Protein AF-A0A3D2NLK0-F1 (afdb_monomer)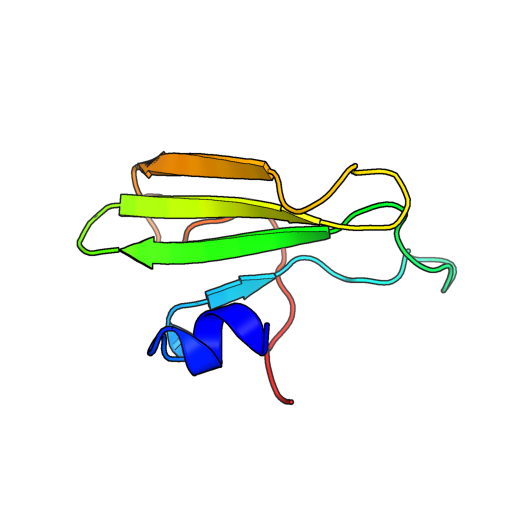

Secondary structure (DSSP, 8-state):
-HHHHHTT--GGGEEE--SB-TTSPBPS-EEEEEEETTEEEEEEESTTSSS-EEEEEEPPTTS-SSSS-------

Mean predicted aligned error: 2.76 Å

Structure (mmCIF, N/CA/C/O backbone):
data_AF-A0A3D2NLK0-F1
#
_entry.id   AF-A0A3D2NLK0-F1
#
loop_
_atom_site.group_PDB
_atom_site.id
_atom_site.type_symbol
_atom_site.label_atom_id
_atom_site.label_alt_id
_atom_site.label_comp_id
_atom_site.label_asym_id
_atom_site.label_entity_id
_atom_site.label_seq_id
_atom_site.pdbx_PDB_ins_code
_atom_site.Cartn_x
_atom_site.Cartn_y
_atom_site.Cartn_z
_atom_site.occupancy
_atom_site.B_iso_or_equiv
_atom_site.auth_seq_id
_atom_site.auth_comp_id
_atom_site.auth_asym_id
_atom_site.auth_atom_id
_atom_site.pdbx_PDB_model_num
ATOM 1 N N . MET A 1 1 ? 0.261 -7.489 -2.795 1.00 91.31 1 MET A N 1
ATOM 2 C CA . MET A 1 1 ? -1.153 -7.221 -2.467 1.00 91.31 1 MET A CA 1
ATOM 3 C C . MET A 1 1 ? -1.946 -8.499 -2.349 1.00 91.31 1 MET A C 1
ATOM 5 O O . MET A 1 1 ? -2.689 -8.615 -1.392 1.00 91.31 1 MET A O 1
ATOM 9 N N . ASP A 1 2 ? -1.709 -9.481 -3.216 1.00 93.31 2 ASP A N 1
ATOM 10 C CA . ASP A 1 2 ? -2.386 -10.786 -3.197 1.00 93.31 2 ASP A CA 1
ATOM 11 C C . ASP A 1 2 ? -2.439 -11.425 -1.804 1.00 93.31 2 ASP A C 1
ATOM 13 O O . ASP A 1 2 ? -3.505 -11.812 -1.362 1.00 93.31 2 ASP A O 1
ATOM 17 N N . ALA A 1 3 ? -1.345 -11.391 -1.035 1.00 92.62 3 ALA A N 1
ATOM 18 C CA . ALA A 1 3 ? -1.340 -11.901 0.340 1.00 92.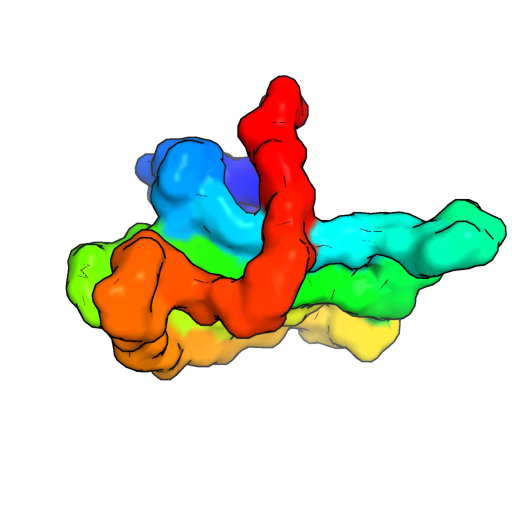62 3 ALA A CA 1
ATOM 19 C C . ALA A 1 3 ? -2.351 -11.211 1.290 1.00 92.62 3 ALA A C 1
ATOM 21 O O . ALA A 1 3 ? -2.852 -11.849 2.210 1.00 92.62 3 ALA A O 1
ATOM 22 N N . LEU A 1 4 ? -2.646 -9.919 1.094 1.00 94.25 4 LEU A N 1
ATOM 23 C CA . LEU A 1 4 ? -3.684 -9.205 1.851 1.00 94.25 4 LEU A CA 1
ATOM 24 C C . LEU A 1 4 ? -5.083 -9.561 1.334 1.00 94.25 4 LEU A C 1
ATOM 26 O O . LEU A 1 4 ? -5.998 -9.743 2.131 1.00 94.25 4 LEU A O 1
ATOM 30 N N . VAL A 1 5 ? -5.239 -9.718 0.017 1.00 95.81 5 VAL A N 1
ATOM 31 C CA . VAL A 1 5 ? -6.495 -10.180 -0.594 1.00 95.81 5 VAL A CA 1
ATOM 32 C C . VAL A 1 5 ? -6.841 -11.595 -0.115 1.00 95.81 5 VAL A C 1
ATOM 34 O O . VAL A 1 5 ? -7.962 -11.833 0.324 1.00 95.81 5 VAL A O 1
ATOM 37 N N . ASP A 1 6 ? -5.868 -12.506 -0.100 1.00 96.38 6 ASP A N 1
ATOM 38 C CA . ASP A 1 6 ? -6.002 -13.877 0.407 1.00 96.38 6 ASP A CA 1
ATOM 39 C C . ASP A 1 6 ? -6.323 -13.911 1.909 1.00 96.38 6 ASP A C 1
ATOM 41 O O . ASP A 1 6 ? -7.010 -14.815 2.385 1.00 96.38 6 ASP A O 1
ATOM 45 N N . ALA A 1 7 ? -5.862 -12.907 2.663 1.00 94.38 7 ALA A N 1
ATOM 46 C CA . ALA A 1 7 ? -6.218 -12.710 4.067 1.00 94.38 7 ALA A CA 1
ATOM 47 C C . ALA A 1 7 ? -7.622 -12.099 4.268 1.00 94.38 7 ALA A C 1
ATOM 49 O O . ALA A 1 7 ? -8.072 -11.981 5.408 1.00 94.38 7 ALA A O 1
ATOM 50 N N . GLY A 1 8 ? -8.328 -11.745 3.188 1.00 95.38 8 GLY A N 1
ATOM 51 C CA . GLY A 1 8 ? -9.712 -11.267 3.208 1.00 95.38 8 GLY A CA 1
ATOM 52 C C . GLY A 1 8 ? -9.880 -9.748 3.195 1.00 95.38 8 GLY A C 1
ATOM 53 O O . GLY A 1 8 ? -10.992 -9.263 3.399 1.00 95.38 8 GLY A O 1
ATOM 54 N N . PHE A 1 9 ? -8.813 -8.985 2.961 1.00 95.19 9 PHE A N 1
ATOM 55 C CA . PHE A 1 9 ? -8.899 -7.532 2.867 1.00 95.19 9 PHE A CA 1
ATOM 56 C C . PHE A 1 9 ? -9.351 -7.080 1.472 1.00 95.19 9 PHE A C 1
ATOM 58 O O . PHE A 1 9 ? -8.888 -7.591 0.450 1.00 95.19 9 PHE A O 1
ATOM 65 N N . ALA A 1 10 ? -10.236 -6.084 1.431 1.00 93.88 10 ALA A N 1
ATOM 66 C CA . ALA A 1 10 ? -10.669 -5.449 0.192 1.00 93.88 10 ALA A CA 1
ATOM 67 C C . ALA A 1 10 ? -9.623 -4.432 -0.301 1.00 93.88 10 ALA A C 1
ATOM 69 O O . ALA A 1 10 ? -8.928 -3.811 0.499 1.00 93.88 10 ALA A O 1
ATOM 70 N N . LYS A 1 11 ? -9.479 -4.277 -1.623 1.00 93.88 11 LYS A N 1
ATOM 71 C CA . LYS A 1 11 ? -8.450 -3.405 -2.229 1.00 93.88 11 LYS A CA 1
ATOM 72 C C . LYS A 1 11 ? -8.680 -1.918 -1.960 1.00 93.88 11 LYS A C 1
ATOM 74 O O . LYS A 1 11 ? -7.721 -1.163 -1.926 1.00 93.88 11 LYS A O 1
ATOM 79 N N . ASP A 1 12 ? -9.930 -1.507 -1.771 1.00 93.31 12 ASP A N 1
ATOM 80 C CA . ASP A 1 12 ? -10.307 -0.139 -1.393 1.00 93.31 12 ASP A CA 1
ATOM 81 C C . ASP A 1 12 ? -9.926 0.208 0.054 1.00 93.31 12 ASP A C 1
ATOM 83 O O . ASP A 1 12 ? -9.775 1.378 0.382 1.00 93.31 12 ASP A O 1
ATOM 87 N N . ALA A 1 13 ? -9.706 -0.802 0.897 1.00 94.88 13 ALA A N 1
ATOM 88 C CA . ALA A 1 13 ? -9.167 -0.653 2.243 1.00 94.88 13 ALA A CA 1
ATOM 89 C C . ALA A 1 13 ? -7.627 -0.639 2.277 1.00 94.88 13 ALA A C 1
ATOM 91 O O . ALA A 1 13 ? -7.053 -0.610 3.367 1.00 94.88 13 ALA A O 1
ATOM 92 N N . MET A 1 14 ? -6.956 -0.723 1.122 1.00 97.06 14 MET A N 1
ATOM 93 C CA . MET A 1 14 ? -5.500 -0.802 1.010 1.00 97.06 14 MET A CA 1
ATOM 94 C C . MET A 1 14 ? -4.915 0.434 0.332 1.00 97.06 14 MET A C 1
ATOM 96 O O . MET A 1 14 ? -5.475 0.978 -0.616 1.00 97.06 14 MET A O 1
ATOM 100 N N . GLU A 1 15 ? -3.702 0.792 0.738 1.00 97.81 15 GLU A N 1
ATOM 101 C CA . GLU A 1 15 ? -2.900 1.808 0.060 1.00 97.81 15 GLU A CA 1
ATOM 102 C C . GLU A 1 15 ? -1.503 1.272 -0.237 1.00 97.81 15 GLU A C 1
ATOM 104 O O . GLU A 1 15 ? -0.966 0.440 0.500 1.00 97.81 15 GLU A O 1
ATOM 109 N N . VAL A 1 16 ? -0.886 1.774 -1.306 1.00 97.38 16 VAL A N 1
ATOM 110 C CA . VAL A 1 16 ? 0.479 1.408 -1.685 1.00 97.38 16 VAL A CA 1
ATOM 111 C C . VAL A 1 16 ? 1.204 2.570 -2.347 1.00 97.38 16 VAL A C 1
ATOM 113 O O . VAL A 1 16 ? 0.616 3.322 -3.123 1.00 97.38 16 VAL A O 1
ATOM 116 N N . THR A 1 17 ? 2.493 2.719 -2.056 1.00 96.94 17 THR A N 1
ATOM 117 C CA . THR A 1 17 ? 3.357 3.669 -2.766 1.00 96.94 17 THR A CA 1
ATOM 118 C C . THR A 1 17 ? 3.690 3.175 -4.172 1.00 96.94 17 THR A C 1
ATOM 120 O O . THR A 1 17 ? 3.607 1.983 -4.466 1.00 96.94 17 THR A O 1
ATOM 123 N N . PHE A 1 18 ? 4.144 4.077 -5.037 1.00 96.25 18 PHE A N 1
ATOM 124 C CA . PHE A 1 18 ? 4.643 3.703 -6.358 1.00 96.25 18 PHE A CA 1
ATOM 125 C C . PHE A 1 18 ? 5.817 2.720 -6.267 1.00 96.25 18 PHE A C 1
ATOM 127 O O . PHE A 1 18 ? 6.702 2.849 -5.421 1.00 96.25 18 PHE A O 1
ATOM 134 N N . ASP A 1 19 ? 5.815 1.739 -7.163 1.00 94.06 19 ASP A N 1
ATOM 135 C CA . ASP A 1 19 ? 6.830 0.695 -7.306 1.00 94.06 19 ASP A CA 1
ATOM 136 C C . ASP A 1 19 ? 7.925 1.056 -8.318 1.00 94.06 19 ASP A C 1
ATOM 138 O O . ASP A 1 19 ? 8.855 0.277 -8.534 1.00 94.06 19 ASP A O 1
ATOM 142 N N . ARG A 1 20 ? 7.837 2.250 -8.916 1.00 95.12 20 ARG A N 1
ATOM 143 C CA . ARG A 1 20 ? 8.833 2.813 -9.830 1.00 95.12 20 ARG A CA 1
ATOM 144 C C . ARG A 1 20 ? 9.174 4.247 -9.442 1.00 95.12 20 ARG A C 1
ATOM 146 O O . ARG A 1 20 ? 8.321 4.993 -8.964 1.00 95.12 20 ARG A O 1
ATOM 153 N N . THR A 1 21 ? 10.431 4.624 -9.636 1.00 92.81 21 THR A N 1
ATOM 154 C CA . THR A 1 21 ? 10.926 5.984 -9.397 1.00 92.81 21 THR A CA 1
ATOM 155 C C . THR A 1 21 ? 10.540 6.924 -10.543 1.00 92.81 21 THR A C 1
ATOM 157 O O . THR A 1 21 ? 10.049 6.500 -11.588 1.00 92.81 21 THR A O 1
ATOM 160 N N . SER A 1 22 ? 10.817 8.221 -10.390 1.00 92.50 22 SER A N 1
ATOM 161 C CA . SER A 1 22 ? 10.574 9.226 -11.436 1.00 92.50 22 SER A CA 1
ATOM 162 C C . SER A 1 22 ? 11.399 9.028 -12.715 1.00 92.50 22 SER A C 1
ATOM 164 O O . SER A 1 22 ? 11.076 9.626 -13.738 1.00 92.50 22 SER A O 1
ATOM 166 N N . VAL A 1 23 ? 12.450 8.204 -12.666 1.00 95.81 23 VAL A N 1
ATOM 167 C CA . VAL A 1 23 ? 13.276 7.822 -13.824 1.00 95.81 23 VAL A CA 1
ATOM 168 C C . VAL A 1 23 ? 12.978 6.404 -14.318 1.00 95.81 23 VAL A C 1
ATOM 170 O O . VAL A 1 23 ? 13.732 5.873 -15.123 1.00 95.81 23 VAL A O 1
ATOM 173 N N . ASP A 1 24 ? 11.861 5.818 -13.876 1.00 95.00 24 ASP A N 1
ATOM 174 C CA . ASP A 1 24 ? 11.383 4.502 -14.304 1.00 95.00 24 ASP A CA 1
ATOM 175 C C . ASP A 1 24 ? 12.259 3.324 -13.828 1.00 95.00 24 ASP A C 1
ATOM 177 O O . ASP A 1 24 ? 12.278 2.254 -14.431 1.00 95.00 24 ASP A O 1
ATOM 181 N N . ASP A 1 25 ? 12.954 3.472 -12.701 1.00 96.06 25 ASP A N 1
ATOM 182 C CA . ASP A 1 25 ? 13.651 2.353 -12.052 1.00 96.06 25 ASP A CA 1
ATOM 183 C C . ASP A 1 25 ? 12.748 1.667 -11.013 1.00 96.06 25 ASP A C 1
ATOM 185 O O . ASP A 1 25 ? 11.973 2.359 -10.349 1.00 96.06 25 ASP A O 1
ATOM 189 N N . PRO A 1 26 ? 12.827 0.334 -10.818 1.00 95.50 26 PRO A N 1
ATOM 190 C CA . PRO A 1 26 ? 12.121 -0.345 -9.732 1.00 95.50 26 PRO A CA 1
ATOM 191 C C . PRO A 1 26 ? 12.498 0.222 -8.359 1.00 95.50 26 PRO A C 1
ATOM 193 O O . PRO A 1 26 ? 13.673 0.457 -8.078 1.00 95.50 26 PRO A O 1
ATOM 196 N N . ALA A 1 27 ? 11.514 0.400 -7.481 1.00 95.19 27 ALA A N 1
ATOM 197 C CA . ALA A 1 27 ? 11.762 0.814 -6.107 1.00 95.19 27 ALA A CA 1
ATOM 198 C C . ALA A 1 27 ? 12.413 -0.320 -5.289 1.00 95.19 27 ALA A C 1
ATOM 200 O O . ALA A 1 27 ? 11.948 -1.462 -5.298 1.00 95.19 27 ALA A O 1
ATOM 201 N N . ASP A 1 28 ? 13.441 0.012 -4.503 1.00 94.12 28 ASP A N 1
ATOM 202 C CA . ASP A 1 28 ? 14.113 -0.927 -3.585 1.00 94.12 28 ASP A CA 1
ATOM 203 C C . ASP A 1 28 ? 13.185 -1.461 -2.483 1.00 94.12 28 ASP A C 1
ATOM 205 O O . ASP A 1 28 ? 13.391 -2.544 -1.921 1.00 94.12 28 ASP A O 1
ATOM 209 N N . SER A 1 29 ? 12.164 -0.675 -2.149 1.00 95.25 29 SER A N 1
ATOM 210 C CA . SER A 1 29 ? 11.062 -1.071 -1.290 1.00 95.25 29 SER A CA 1
ATOM 211 C C . SER A 1 29 ? 9.866 -0.158 -1.487 1.00 95.25 29 SER A C 1
ATOM 213 O O . SER A 1 29 ? 10.034 1.033 -1.740 1.00 95.25 29 SER A O 1
ATOM 215 N N . ILE A 1 30 ? 8.681 -0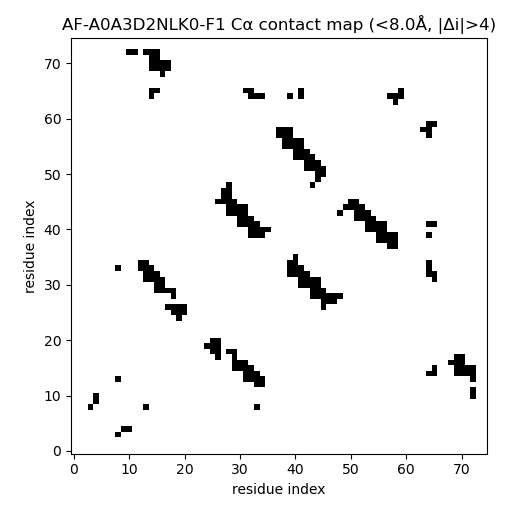.711 -1.279 1.00 95.81 30 ILE A N 1
ATOM 216 C CA . ILE A 1 30 ? 7.413 0.010 -1.261 1.00 95.81 30 ILE A CA 1
ATOM 217 C C . ILE A 1 30 ? 6.788 -0.078 0.125 1.00 95.81 30 ILE A C 1
ATOM 219 O O . ILE A 1 30 ? 6.971 -1.073 0.837 1.00 95.81 30 ILE A O 1
ATOM 223 N N . GLN A 1 31 ? 6.032 0.951 0.493 1.00 97.12 31 GLN A N 1
ATOM 224 C CA . GLN A 1 31 ? 5.151 0.900 1.651 1.00 97.12 31 GLN A CA 1
ATOM 225 C C . GLN A 1 31 ? 3.754 0.489 1.209 1.00 97.12 31 GLN A C 1
ATOM 227 O O . GLN A 1 31 ? 3.281 0.874 0.140 1.00 97.12 31 GLN A O 1
ATOM 232 N N . PHE A 1 32 ? 3.105 -0.302 2.048 1.00 97.25 32 PHE A N 1
ATOM 233 C CA . PHE A 1 32 ? 1.707 -0.656 1.916 1.00 97.25 32 PHE A CA 1
ATOM 234 C C . PHE A 1 32 ? 0.994 -0.403 3.234 1.00 97.25 32 PHE A C 1
ATOM 236 O O . PHE A 1 32 ? 1.617 -0.361 4.297 1.00 97.25 32 PHE A O 1
ATOM 243 N N . SER A 1 33 ? -0.320 -0.288 3.177 1.00 98.00 33 SER A N 1
ATOM 244 C CA . SER A 1 33 ? -1.139 -0.325 4.374 1.00 98.00 33 SER A CA 1
ATOM 245 C C . SER A 1 33 ? -2.489 -0.965 4.104 1.00 98.00 33 SER A C 1
ATOM 247 O O . SER A 1 33 ? -2.894 -1.101 2.949 1.00 98.00 33 SER A O 1
ATOM 249 N N . VAL A 1 34 ? -3.153 -1.387 5.175 1.00 97.56 34 VAL A N 1
ATOM 250 C CA . VAL A 1 34 ? -4.544 -1.823 5.133 1.00 97.56 34 VAL A CA 1
ATOM 251 C C . VAL A 1 34 ? -5.272 -1.419 6.408 1.00 97.56 34 VAL A C 1
ATOM 253 O O . VAL A 1 34 ? -4.704 -1.508 7.503 1.00 97.56 34 VAL A O 1
ATOM 256 N N . HIS A 1 35 ? -6.524 -0.995 6.263 1.00 97.00 35 HIS A N 1
ATOM 257 C CA . HIS A 1 35 ? -7.409 -0.688 7.384 1.00 97.00 35 HIS A CA 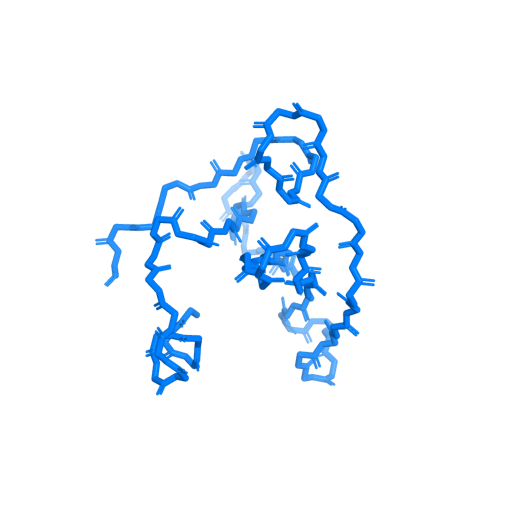1
ATOM 258 C C . HIS A 1 35 ? -7.726 -1.929 8.223 1.00 97.00 35 HIS A C 1
ATOM 260 O O . HIS A 1 35 ? -8.09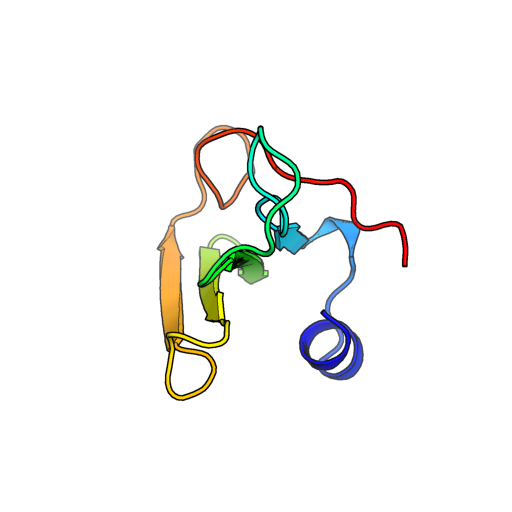2 -2.988 7.707 1.00 97.00 35 HIS A O 1
ATOM 266 N N . ILE A 1 36 ? -7.617 -1.779 9.542 1.00 95.00 36 ILE A N 1
ATOM 267 C CA . ILE A 1 36 ? -7.978 -2.768 10.561 1.00 95.00 36 ILE A CA 1
ATOM 268 C C . ILE A 1 36 ? -8.793 -2.088 11.669 1.00 95.00 36 ILE A C 1
ATOM 270 O O . ILE A 1 36 ? -8.282 -1.688 12.712 1.00 95.00 36 ILE A O 1
ATOM 274 N N . GLY A 1 37 ? -10.103 -1.963 11.452 1.00 91.94 37 GLY A N 1
ATOM 275 C CA . GLY A 1 37 ? -10.971 -1.223 12.369 1.00 91.94 37 GLY A CA 1
ATOM 276 C C . GLY A 1 37 ? -10.721 0.279 12.254 1.00 91.94 37 GLY A C 1
ATOM 277 O O . GLY A 1 37 ? -10.991 0.842 11.205 1.00 91.94 37 GLY A O 1
ATOM 278 N N . THR A 1 38 ? -10.227 0.906 13.324 1.00 92.25 38 THR A N 1
ATOM 279 C CA . THR A 1 38 ? -9.857 2.340 13.374 1.00 92.25 38 THR A CA 1
ATOM 280 C C . THR A 1 38 ? -8.336 2.546 13.381 1.00 92.25 38 THR A C 1
ATOM 282 O O . THR A 1 38 ? -7.826 3.558 13.864 1.00 92.25 38 THR A O 1
ATOM 285 N N . GLU A 1 39 ? -7.590 1.522 12.976 1.00 96.94 39 GLU A N 1
ATOM 286 C CA . GLU A 1 39 ? -6.133 1.515 12.905 1.00 96.94 39 GLU A CA 1
ATOM 287 C C . GLU A 1 39 ? -5.691 1.038 11.521 1.00 96.94 39 GLU A C 1
ATOM 289 O O . GLU A 1 39 ? -6.462 0.457 10.758 1.00 96.94 39 GLU A O 1
ATOM 294 N N . CYS A 1 40 ? -4.412 1.226 11.226 1.00 97.94 40 CYS A N 1
ATOM 295 C CA . CYS A 1 40 ? -3.790 0.818 9.981 1.00 97.94 40 CYS A CA 1
ATOM 296 C C . CYS A 1 40 ? -2.672 -0.182 10.257 1.00 97.94 40 CYS A C 1
ATOM 298 O O . CYS A 1 40 ? -1.752 0.088 11.035 1.00 97.94 40 CYS A O 1
ATOM 300 N N . LEU A 1 41 ? -2.687 -1.321 9.566 1.00 97.94 41 LEU A N 1
ATOM 301 C CA . LEU A 1 41 ? -1.509 -2.171 9.460 1.00 97.94 41 LEU A CA 1
ATOM 302 C C . LEU A 1 41 ? -0.617 -1.594 8.362 1.00 97.94 41 LEU A C 1
ATOM 304 O O . LEU A 1 41 ? -0.872 -1.815 7.183 1.00 97.94 41 LEU A O 1
ATOM 308 N N . VAL A 1 42 ? 0.432 -0.871 8.744 1.00 97.94 42 VAL A N 1
ATOM 309 C CA . VAL A 1 42 ? 1.406 -0.287 7.816 1.00 97.94 42 VAL A CA 1
ATOM 310 C C . VAL A 1 42 ? 2.597 -1.220 7.682 1.00 97.94 42 VAL A C 1
ATOM 312 O O . VAL A 1 42 ? 3.145 -1.702 8.676 1.00 97.94 42 VAL A O 1
ATOM 315 N N . GLY A 1 43 ? 3.018 -1.481 6.451 1.00 97.00 43 GLY A N 1
ATOM 316 C CA . GLY A 1 43 ? 4.123 -2.371 6.164 1.00 97.00 43 GLY A CA 1
ATOM 317 C C . GLY A 1 43 ? 5.033 -1.896 5.051 1.00 97.00 43 GLY A C 1
ATOM 318 O O . GLY A 1 43 ? 4.702 -1.009 4.273 1.00 97.00 43 GLY A O 1
ATOM 319 N N . GLN A 1 44 ? 6.203 -2.518 4.981 1.00 96.88 44 GLN A N 1
ATOM 320 C CA . GLN A 1 44 ? 7.168 -2.314 3.913 1.00 96.88 44 GLN A CA 1
ATOM 321 C C . GLN A 1 44 ? 7.623 -3.662 3.360 1.00 96.88 44 GLN A C 1
ATOM 323 O O . GLN A 1 44 ? 7.834 -4.619 4.112 1.00 96.88 44 GLN A O 1
ATOM 328 N N . VAL A 1 45 ? 7.783 -3.733 2.042 1.00 95.81 45 VAL A N 1
ATOM 329 C CA . VAL A 1 45 ? 8.247 -4.921 1.320 1.00 95.81 45 VAL A CA 1
ATOM 330 C C . VAL A 1 45 ? 9.087 -4.500 0.116 1.00 95.81 45 VAL A C 1
ATOM 332 O O . VAL A 1 45 ? 8.882 -3.428 -0.443 1.00 95.81 45 VAL A O 1
ATOM 335 N N . GLY A 1 46 ? 10.047 -5.328 -0.287 1.00 94.50 46 GLY A N 1
ATOM 336 C CA . GLY A 1 46 ? 10.835 -5.122 -1.501 1.00 94.50 46 GLY A CA 1
ATOM 337 C C . GLY A 1 46 ? 12.207 -5.787 -1.430 1.00 94.50 46 GLY A C 1
ATOM 338 O O . GLY A 1 46 ? 12.532 -6.378 -0.398 1.00 94.50 46 GLY A O 1
ATOM 339 N N . PRO A 1 47 ? 13.012 -5.696 -2.503 1.00 93.69 47 PRO A N 1
ATOM 340 C CA . PRO A 1 47 ? 14.341 -6.308 -2.584 1.00 93.69 47 PRO A CA 1
ATOM 341 C C . PRO A 1 47 ? 15.260 -5.999 -1.396 1.00 93.69 47 PRO A C 1
ATOM 343 O O . PRO A 1 47 ? 16.001 -6.871 -0.941 1.00 93.69 47 PRO A O 1
ATOM 346 N N . SER A 1 48 ? 15.176 -4.781 -0.859 1.00 92.00 48 SER A N 1
ATOM 347 C CA . SER A 1 48 ? 16.020 -4.320 0.249 1.00 92.00 48 SER A CA 1
ATOM 348 C C . SER A 1 48 ? 15.465 -4.658 1.639 1.00 92.00 48 SER A C 1
ATOM 350 O O . SER A 1 48 ? 16.095 -4.347 2.652 1.00 92.00 48 SER A O 1
ATOM 352 N N . VAL A 1 49 ? 14.303 -5.318 1.725 1.00 90.31 49 VAL A N 1
ATOM 353 C CA . VAL A 1 49 ? 13.652 -5.698 2.988 1.00 90.31 49 VAL A CA 1
ATOM 354 C C . VAL A 1 49 ? 13.598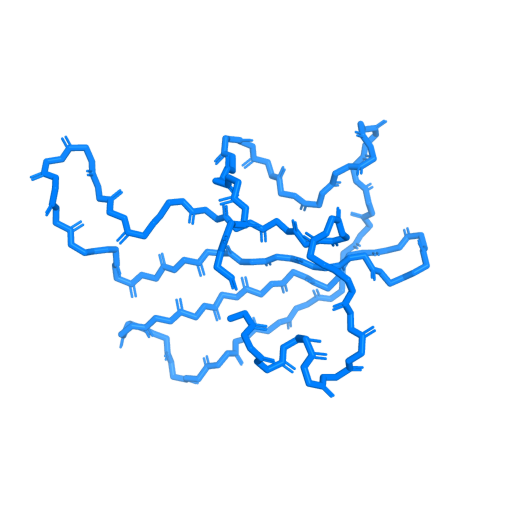 -7.221 3.103 1.00 90.31 49 VAL A C 1
ATOM 356 O O . VAL A 1 49 ? 13.056 -7.910 2.242 1.00 90.31 49 VAL A O 1
ATOM 359 N N . ARG A 1 50 ? 14.144 -7.778 4.193 1.00 88.25 50 ARG A N 1
ATOM 360 C CA . ARG A 1 50 ? 14.102 -9.229 4.459 1.00 88.25 50 ARG A CA 1
ATOM 361 C C . ARG A 1 50 ? 12.697 -9.663 4.890 1.00 88.25 50 ARG A C 1
ATOM 363 O O . ARG A 1 50 ? 12.440 -9.845 6.077 1.00 88.25 50 ARG A O 1
ATOM 370 N N . GLY A 1 51 ? 11.823 -9.840 3.902 1.00 89.88 51 GLY A N 1
ATOM 371 C CA . GLY A 1 51 ? 10.405 -10.148 4.083 1.00 89.88 51 GLY A CA 1
ATOM 372 C C . GLY A 1 51 ? 9.577 -8.926 4.503 1.00 89.88 51 GLY A C 1
ATOM 373 O O . GLY A 1 51 ? 10.143 -7.876 4.807 1.00 89.88 51 GLY A O 1
ATOM 374 N N . PRO A 1 52 ? 8.237 -9.034 4.516 1.00 91.19 52 PRO A N 1
ATOM 375 C CA . PRO A 1 52 ? 7.383 -7.940 4.957 1.00 91.19 52 PRO A CA 1
ATOM 376 C C . PRO A 1 52 ? 7.647 -7.594 6.424 1.00 91.19 52 PRO A C 1
ATOM 378 O O . PRO A 1 52 ? 7.604 -8.463 7.296 1.00 91.19 52 PRO A O 1
ATOM 381 N N . ILE A 1 53 ? 7.880 -6.316 6.703 1.00 95.69 53 ILE A N 1
ATOM 382 C CA . ILE A 1 53 ? 7.898 -5.780 8.067 1.00 95.69 53 ILE A CA 1
ATOM 383 C C . ILE A 1 53 ? 6.665 -4.911 8.258 1.00 95.69 53 ILE A C 1
ATOM 385 O O . ILE A 1 53 ? 6.335 -4.130 7.372 1.00 95.69 53 ILE A O 1
ATOM 389 N N . THR A 1 54 ? 5.978 -5.047 9.392 1.00 96.62 54 THR A N 1
ATOM 390 C CA . THR A 1 54 ? 4.712 -4.345 9.640 1.00 96.62 54 THR A CA 1
ATOM 391 C C . THR A 1 54 ? 4.625 -3.773 11.049 1.00 96.62 54 THR A C 1
ATOM 393 O O . THR A 1 54 ? 5.299 -4.238 11.978 1.00 96.62 54 THR A O 1
ATOM 396 N N . ARG A 1 55 ? 3.798 -2.742 11.212 1.00 97.62 55 ARG A N 1
ATOM 397 C CA . ARG A 1 55 ? 3.406 -2.133 12.485 1.00 97.62 55 ARG A CA 1
ATOM 398 C C . ARG A 1 55 ? 1.947 -1.697 12.404 1.00 97.62 55 ARG A C 1
ATOM 400 O O . ARG A 1 55 ? 1.481 -1.310 11.340 1.00 97.62 55 ARG A O 1
ATOM 407 N N . VAL A 1 56 ? 1.258 -1.747 13.538 1.00 97.88 56 VAL A N 1
ATOM 408 C CA . VAL A 1 56 ? -0.060 -1.128 13.682 1.00 97.88 56 VAL A CA 1
ATOM 409 C C . VAL A 1 56 ? 0.149 0.324 14.092 1.00 97.88 56 VAL A C 1
ATOM 411 O O . VAL A 1 56 ? 0.931 0.594 15.008 1.00 97.88 56 VAL A O 1
ATOM 414 N N . LEU A 1 57 ? -0.488 1.240 13.372 1.00 97.88 57 LEU A N 1
ATOM 415 C CA . LEU A 1 57 ? -0.433 2.678 13.601 1.00 97.88 57 LEU A CA 1
ATOM 416 C C . LEU A 1 57 ? -1.858 3.248 13.623 1.00 97.88 57 LEU A C 1
ATOM 418 O O . LEU A 1 57 ? -2.743 2.672 12.991 1.00 97.88 57 LEU A O 1
ATOM 422 N N . PRO A 1 58 ? -2.089 4.378 14.312 1.00 97.19 58 PRO A N 1
ATOM 423 C CA . PRO A 1 58 ? -3.356 5.089 14.214 1.00 97.19 58 PRO A CA 1
ATOM 424 C C . PRO A 1 58 ? -3.646 5.522 12.774 1.00 97.19 58 PRO A C 1
ATOM 426 O O . PRO A 1 58 ? -2.728 5.899 12.041 1.00 97.19 58 PRO A O 1
ATOM 429 N N . GLU A 1 59 ? -4.922 5.510 12.409 1.00 97.00 59 GLU A N 1
ATOM 430 C CA . GLU A 1 59 ? -5.422 6.115 11.176 1.00 97.00 59 GLU A CA 1
ATOM 431 C C . GLU A 1 59 ? -5.146 7.631 11.142 1.00 97.00 59 GLU A C 1
ATOM 433 O O . GLU A 1 59 ? -5.122 8.310 12.177 1.00 97.00 59 GLU A O 1
ATOM 438 N N . LEU A 1 60 ? -4.910 8.175 9.946 1.00 95.56 60 LEU A N 1
ATOM 439 C CA . LEU A 1 60 ? -4.722 9.610 9.750 1.00 95.56 60 LEU A CA 1
ATOM 440 C C . LEU A 1 60 ? -6.080 10.336 9.676 1.00 95.56 60 LEU A C 1
ATOM 442 O O . LEU A 1 60 ? -7.080 9.752 9.273 1.00 95.56 60 LEU A O 1
ATOM 446 N N . PRO A 1 61 ? -6.145 11.650 9.970 1.00 92.94 61 PRO A N 1
ATOM 447 C CA . PRO A 1 61 ? -7.413 12.388 10.000 1.00 92.94 61 PRO A CA 1
ATOM 448 C C . PRO A 1 61 ? -8.233 12.409 8.698 1.00 92.94 61 PRO A C 1
ATOM 450 O O . PRO A 1 61 ? -9.391 12.813 8.740 1.00 92.94 61 PRO A O 1
ATOM 453 N N . ALA A 1 62 ? -7.640 12.051 7.556 1.00 89.81 62 ALA A N 1
ATOM 454 C CA . ALA A 1 62 ? -8.304 12.006 6.252 1.00 89.81 62 ALA A CA 1
ATOM 455 C C . ALA A 1 62 ? -8.756 10.586 5.858 1.00 89.81 62 ALA A C 1
ATOM 457 O O . ALA A 1 62 ? -8.930 10.313 4.674 1.00 89.81 62 ALA A O 1
ATOM 458 N N . GLU A 1 63 ? -8.922 9.703 6.847 1.00 90.75 63 GLU A N 1
ATOM 459 C CA . GLU A 1 63 ? -9.342 8.302 6.682 1.00 90.75 63 GLU A CA 1
ATOM 460 C C . GLU A 1 63 ? -8.374 7.462 5.825 1.00 90.75 63 GLU A C 1
ATOM 462 O O . GLU A 1 63 ? -8.739 6.484 5.170 1.00 90.75 63 GLU A O 1
ATOM 467 N N . ASN A 1 64 ? -7.102 7.866 5.824 1.00 94.62 64 ASN A N 1
ATOM 468 C CA . ASN A 1 64 ? -6.019 7.214 5.103 1.00 94.62 64 ASN A CA 1
ATOM 469 C C . ASN A 1 64 ? -4.925 6.718 6.058 1.00 94.62 64 ASN A C 1
ATOM 471 O O . ASN A 1 64 ? -4.836 7.108 7.224 1.00 94.62 64 ASN A O 1
ATOM 475 N N . CYS A 1 65 ? -4.067 5.848 5.550 1.00 97.25 65 CYS A N 1
ATOM 476 C CA . CYS A 1 65 ? -3.063 5.136 6.325 1.00 97.25 65 CYS A CA 1
ATOM 477 C C . CYS A 1 65 ? -1.625 5.520 5.946 1.00 97.25 65 CYS A C 1
ATOM 479 O O . CYS A 1 65 ? -0.720 5.378 6.773 1.00 97.25 65 CYS A O 1
ATOM 481 N N . LEU A 1 66 ? -1.386 6.014 4.725 1.00 97.06 66 LEU A N 1
ATOM 482 C CA . LEU A 1 66 ? -0.074 6.481 4.274 1.00 97.06 66 LEU A CA 1
ATOM 483 C C . LEU A 1 66 ? -0.060 7.993 4.037 1.00 97.06 66 LEU A C 1
ATOM 485 O O . LEU A 1 66 ? -1.020 8.602 3.571 1.00 97.06 66 LEU A O 1
ATOM 489 N N . VAL A 1 67 ? 1.081 8.612 4.334 1.00 94.62 67 VAL A N 1
ATOM 490 C CA . VAL A 1 67 ? 1.330 10.022 4.017 1.00 94.62 67 VAL A CA 1
ATOM 491 C C . VAL A 1 67 ? 1.933 10.124 2.618 1.00 94.62 67 VAL A C 1
ATOM 493 O O . VAL A 1 67 ? 2.950 9.493 2.339 1.00 94.62 67 VAL A O 1
ATOM 496 N N . GLY A 1 68 ? 1.360 10.984 1.774 1.00 92.94 68 GLY A N 1
ATOM 497 C CA . GLY A 1 68 ? 1.841 11.241 0.415 1.00 92.94 68 GLY A CA 1
ATOM 498 C C . GLY A 1 68 ? 0.888 10.715 -0.655 1.00 92.94 68 GLY A C 1
ATOM 499 O O . GLY A 1 68 ? -0.283 10.469 -0.384 1.00 92.94 68 GLY A O 1
ATOM 500 N N . GLU A 1 69 ? 1.390 10.593 -1.883 1.00 93.19 69 GLU A N 1
ATOM 501 C CA . GLU A 1 69 ? 0.622 10.063 -3.011 1.00 93.19 69 GLU A CA 1
ATOM 502 C C . GLU A 1 69 ? 0.743 8.538 -3.072 1.00 93.19 69 GLU A C 1
ATOM 504 O O . GLU A 1 69 ? 1.842 7.976 -3.005 1.00 93.19 69 GLU A O 1
ATOM 509 N N . THR A 1 70 ? -0.400 7.876 -3.210 1.00 95.06 70 THR A N 1
ATOM 510 C CA . THR A 1 70 ? -0.512 6.424 -3.322 1.00 95.06 70 THR A CA 1
ATOM 511 C C . THR A 1 70 ? -1.051 6.052 -4.695 1.00 95.06 70 THR A C 1
ATOM 513 O O . THR A 1 70 ? -1.706 6.840 -5.379 1.00 95.06 70 THR A O 1
ATOM 516 N N . ARG A 1 71 ? -0.741 4.833 -5.131 1.00 94.62 71 ARG A N 1
ATOM 517 C CA . ARG A 1 71 ? -1.180 4.308 -6.419 1.00 94.62 71 ARG A CA 1
ATOM 518 C C . ARG A 1 71 ? -2.530 3.605 -6.266 1.00 94.62 71 ARG A C 1
ATOM 520 O O . ARG A 1 71 ? -2.729 2.833 -5.330 1.00 94.62 71 ARG A O 1
ATOM 527 N N . THR A 1 72 ? -3.424 3.796 -7.236 1.00 93.00 72 THR A N 1
ATOM 528 C CA . THR A 1 72 ? -4.647 2.990 -7.366 1.00 93.00 72 THR A CA 1
ATOM 529 C C . THR A 1 72 ? -4.313 1.507 -7.543 1.00 93.00 72 THR A C 1
ATOM 531 O O . THR A 1 72 ? -3.454 1.152 -8.351 1.00 93.00 72 THR A O 1
ATOM 534 N N . ILE A 1 73 ? -5.019 0.642 -6.811 1.00 93.50 73 ILE A N 1
ATOM 535 C CA . ILE A 1 73 ? -4.850 -0.812 -6.875 1.00 93.50 73 ILE A CA 1
ATOM 536 C C . ILE A 1 73 ? -5.871 -1.403 -7.855 1.00 93.50 73 ILE A C 1
ATOM 538 O O . ILE A 1 73 ? -7.017 -1.662 -7.490 1.00 93.50 73 ILE A O 1
ATOM 542 N N . ASP A 1 74 ? -5.463 -1.577 -9.114 1.00 87.00 74 ASP A N 1
ATOM 543 C CA . ASP A 1 74 ? -6.309 -2.004 -10.241 1.00 87.00 74 ASP A CA 1
ATOM 544 C C . ASP A 1 74 ? -6.077 -3.454 -10.718 1.00 87.00 74 ASP A C 1
ATOM 546 O O . ASP A 1 74 ? -6.814 -3.951 -11.571 1.00 87.00 74 ASP A O 1
ATOM 550 N N . TRP A 1 75 ? -5.096 -4.145 -10.135 1.00 88.75 75 TRP A N 1
ATOM 551 C CA . TRP A 1 75 ? -4.803 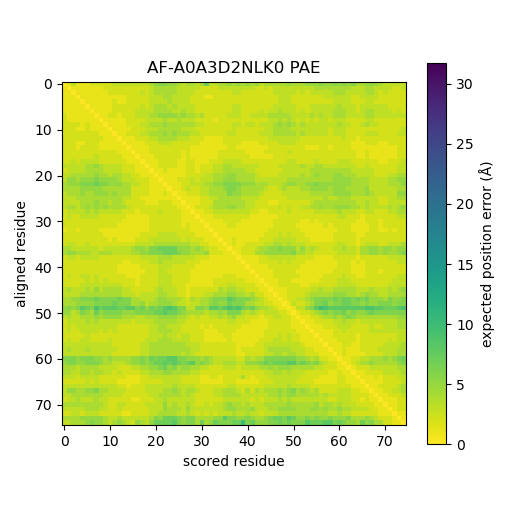-5.574 -10.321 1.00 88.75 75 TRP A CA 1
ATOM 552 C C . TRP A 1 75 ? -5.377 -6.376 -9.165 1.00 88.75 75 TRP A C 1
ATOM 554 O O . TRP A 1 75 ? -5.918 -7.486 -9.374 1.00 88.75 75 TRP A O 1
#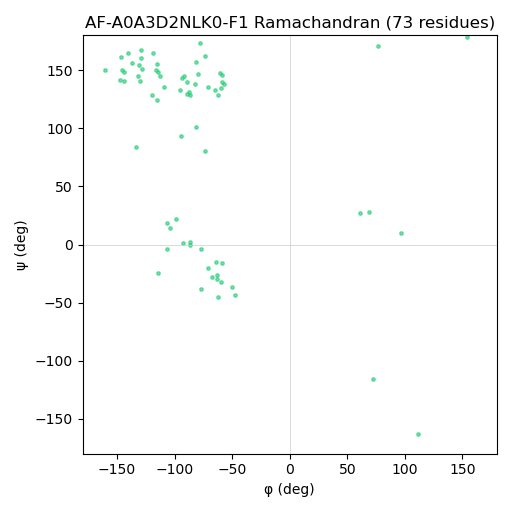

Sequence (75 aa):
MDALVDAGFAKDAMEVTFDRTS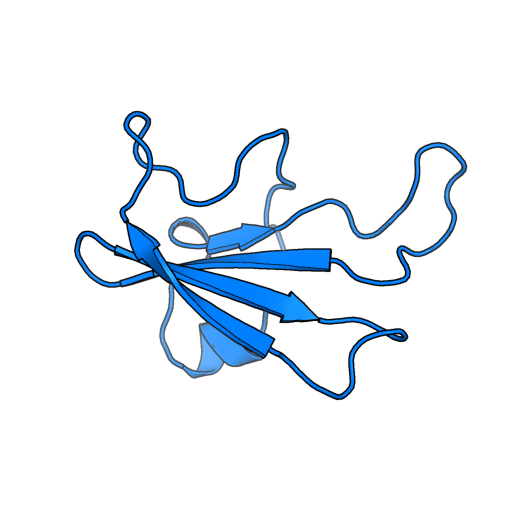VDDPADSIQFSVHIGTECLVGQVGPSVRGPITRVLPELPAENCLVGETRTIDW

Nearest PDB structures (foldseek):
  5lgg-assembly1_A  TM=5.902E-01  e=2.857E+00  Homo sapiens
  7qqj-assembly1_A  TM=5.243E-01  e=4.480E+00  Jeotgalibaca ciconiae
  6byt-assembly1_A  TM=5.527E-01  e=6.276E+00  Alteromonas sp. LOR
  6byx-assembly1_A  TM=4.885E-01  e=8.313E+00  Alteromonas sp. LOR
  6byp-assembly1_A  TM=4.841E-01  e=8.794E+00  Alteromonas sp. LOR

pLDDT: mean 94.72, std 2.53, range [87.0, 98.0]

Foldseek 3Di:
DVVVVVVPADQVQKWKADQADPVGHGDQKIWMWGDDPQWIWIWMDHVNDPDIDTDIGGADPVRHHDPDDTDRDPD

Radius of gyration: 12.25 Å; Cα contacts (8 Å, |Δi|>4): 127; chains: 1; bounding box: 27×26×28 Å

Solvent-accessible surface area (backbone atoms only — not comparable to full-atom values): 4596 Å² total; per-residue (Å²): 108,66,73,48,44,77,72,69,50,57,64,88,49,42,47,29,42,60,60,50,47,98,84,72,44,76,44,56,54,32,47,37,29,33,66,55,90,81,27,17,46,37,31,38,39,39,88,78,38,96,55,78,47,74,47,80,42,77,50,42,100,83,82,41,70,74,90,77,80,62,47,85,81,86,129